Protein AF-A0A6C2UL28-F1 (afdb_monomer_lite)

Radius of gyration: 21.96 Å; chains: 1; bounding box: 78×28×51 Å

Sequence (160 aa):
MMSRKQSIAGLVLCMAVAAFAEAPGWTNLAGNVVYAVPVEVKAKQILFQRPDSTNTFTVALSVFPESEQQRLQHTLGHLVIPKELKGAYEFAQRSILRSRILYDQGHITLEEFNKTVRKNQTALRRRASSLIEREQASNSQVEHLLETLSKAGLSSAPNK

pLDDT: mean 76.19, std 18.31, range [33.94, 95.69]

Structure (mmCIF, N/CA/C/O backbone):
data_AF-A0A6C2UL28-F1
#
_entry.id   AF-A0A6C2UL28-F1
#
loop_
_atom_site.group_PDB
_atom_site.id
_atom_site.type_symbol
_atom_site.label_atom_id
_atom_site.label_alt_id
_atom_site.label_comp_id
_atom_site.label_asym_id
_atom_site.label_entity_id
_atom_site.label_seq_id
_atom_site.pdbx_PDB_ins_code
_atom_site.Cartn_x
_atom_site.Cartn_y
_atom_site.Cartn_z
_atom_site.occupancy
_atom_site.B_iso_or_equiv
_atom_site.auth_seq_id
_atom_site.auth_comp_id
_atom_site.auth_asym_id
_atom_site.auth_atom_id
_atom_site.pdbx_PDB_model_num
ATOM 1 N N . MET A 1 1 ? -59.286 5.130 -0.321 1.00 36.47 1 MET A N 1
ATOM 2 C CA . MET A 1 1 ? -58.805 3.746 -0.535 1.00 36.47 1 MET A CA 1
ATOM 3 C C . MET A 1 1 ? -57.565 3.805 -1.415 1.00 36.47 1 MET A C 1
ATOM 5 O O . MET A 1 1 ? -57.621 4.539 -2.385 1.00 36.47 1 MET A O 1
ATOM 9 N N . MET A 1 2 ? -56.480 3.130 -0.991 1.00 34.50 2 MET A N 1
ATOM 10 C CA . MET A 1 2 ? -55.383 2.482 -1.760 1.00 34.50 2 MET A CA 1
ATOM 11 C C . MET A 1 2 ? -55.096 2.973 -3.203 1.00 34.50 2 MET A C 1
ATOM 13 O O . MET A 1 2 ? -56.016 3.087 -3.987 1.00 34.50 2 MET A O 1
ATOM 17 N N . SER A 1 3 ? -53.881 3.108 -3.747 1.00 36.75 3 SER A N 1
ATOM 18 C CA . SER A 1 3 ? -52.506 2.702 -3.412 1.00 36.75 3 SER A CA 1
ATOM 19 C C . SER A 1 3 ? -51.669 2.927 -4.696 1.00 36.75 3 SER A C 1
ATOM 21 O O . SER A 1 3 ? -52.195 2.644 -5.768 1.00 36.75 3 SER A O 1
ATOM 23 N N . ARG A 1 4 ? -50.367 3.277 -4.576 1.00 46.34 4 ARG A N 1
ATOM 24 C CA . ARG A 1 4 ? -49.256 2.977 -5.535 1.00 46.34 4 ARG A CA 1
ATOM 25 C C . ARG A 1 4 ? -49.278 3.705 -6.910 1.00 46.34 4 ARG A C 1
ATOM 27 O O . ARG A 1 4 ? -50.314 3.813 -7.531 1.00 46.34 4 ARG A O 1
ATOM 34 N N . LYS A 1 5 ? -48.183 4.189 -7.519 1.00 43.78 5 LYS A N 1
ATOM 35 C CA . LYS A 1 5 ? -46.741 3.874 -7.474 1.00 43.78 5 LYS A CA 1
ATOM 36 C C . LYS A 1 5 ? -45.896 5.084 -7.922 1.00 43.78 5 LYS A C 1
ATOM 38 O O . LYS A 1 5 ? -46.318 5.894 -8.736 1.00 43.78 5 LYS A O 1
ATOM 43 N N . GLN A 1 6 ? -44.674 5.084 -7.402 1.00 50.28 6 GLN A N 1
ATOM 44 C CA . GLN A 1 6 ? -43.455 5.760 -7.847 1.00 50.28 6 GLN A CA 1
ATOM 45 C C . GLN A 1 6 ? -43.183 5.625 -9.359 1.00 50.28 6 GLN A C 1
ATOM 47 O O . GLN A 1 6 ? -43.519 4.593 -9.936 1.00 50.28 6 GLN A O 1
ATOM 52 N N . SER A 1 7 ? -42.471 6.600 -9.936 1.00 42.41 7 SER A N 1
ATOM 53 C CA . SER A 1 7 ? -41.215 6.343 -10.664 1.00 42.41 7 SER A CA 1
ATOM 54 C C . SER A 1 7 ? -40.433 7.642 -10.879 1.00 42.41 7 SER A C 1
ATOM 56 O O . SER A 1 7 ? -40.906 8.595 -11.489 1.00 42.41 7 SER A O 1
ATOM 58 N N . ILE A 1 8 ? -39.229 7.639 -10.315 1.00 45.84 8 ILE A N 1
ATOM 59 C CA . ILE A 1 8 ? -38.151 8.623 -10.414 1.00 45.84 8 ILE A CA 1
ATOM 60 C C . ILE A 1 8 ? -37.238 8.188 -11.567 1.00 45.84 8 ILE A C 1
ATOM 62 O O . ILE A 1 8 ? -36.947 6.999 -11.650 1.00 45.84 8 ILE A O 1
ATOM 66 N N . ALA A 1 9 ? -36.759 9.130 -12.384 1.00 39.59 9 ALA A N 1
ATOM 67 C CA . ALA A 1 9 ? -35.405 9.188 -12.975 1.00 39.59 9 ALA A CA 1
ATOM 68 C C . ALA A 1 9 ? -35.425 10.285 -14.063 1.00 39.59 9 ALA A C 1
ATOM 70 O O . ALA A 1 9 ? -36.162 10.169 -15.029 1.00 39.59 9 ALA A O 1
ATOM 71 N N . GLY A 1 10 ? -34.727 11.418 -13.970 1.00 36.75 10 GLY A N 1
ATOM 72 C CA . GLY A 1 10 ? -33.391 11.603 -13.410 1.00 36.75 10 GLY A CA 1
ATOM 73 C C . GLY A 1 10 ? -32.309 11.274 -14.443 1.00 36.75 10 GLY A C 1
ATOM 74 O O . GLY A 1 10 ? -31.366 10.564 -14.118 1.00 36.75 10 GLY A O 1
ATOM 75 N N . LEU A 1 11 ? -32.458 11.729 -15.693 1.00 36.88 11 LEU A N 1
ATOM 76 C CA . LEU A 1 11 ? -31.426 11.584 -16.721 1.00 36.88 11 LEU A CA 1
ATOM 77 C C . LEU A 1 11 ? -30.383 12.703 -16.549 1.00 36.88 11 LEU A C 1
ATOM 79 O O . LEU A 1 11 ? -30.499 13.775 -17.137 1.00 36.88 11 LEU A O 1
ATOM 83 N N . VAL A 1 12 ? -29.378 12.469 -15.704 1.00 40.78 12 VAL A N 1
ATOM 84 C CA . VAL A 1 12 ? -28.161 13.292 -15.675 1.00 40.78 12 VAL A CA 1
ATOM 85 C C . VAL A 1 12 ? -27.251 12.794 -16.793 1.00 40.78 12 VAL A C 1
ATOM 87 O O . VAL A 1 12 ? -26.640 11.733 -16.698 1.00 40.78 12 VAL A O 1
ATOM 90 N N . LEU A 1 13 ? -27.206 13.556 -17.883 1.00 33.94 13 LEU A N 1
ATOM 91 C CA . LEU A 1 13 ? -26.311 13.333 -19.010 1.00 33.94 13 LEU A CA 1
ATOM 92 C C . LEU A 1 13 ? -24.896 13.793 -18.617 1.00 33.94 13 LEU A C 1
ATOM 94 O O . LEU A 1 13 ? -24.558 14.968 -18.749 1.00 33.94 13 LEU A O 1
ATOM 98 N N . CYS A 1 14 ? -24.062 12.880 -18.115 1.00 36.53 14 CYS A N 1
ATOM 99 C CA . CYS A 1 14 ? -22.625 13.127 -17.985 1.00 36.53 14 CYS A CA 1
ATOM 100 C C . CYS A 1 14 ? -21.989 13.107 -19.381 1.00 36.53 14 CYS A C 1
ATOM 102 O O . CYS A 1 14 ? -21.673 12.043 -19.912 1.00 36.53 14 CYS A O 1
ATOM 104 N N . MET A 1 15 ? -21.792 14.285 -19.978 1.00 37.25 15 MET A N 1
ATOM 105 C CA . MET A 1 15 ? -20.883 14.436 -21.113 1.00 37.25 15 MET A CA 1
ATOM 106 C C . MET A 1 15 ? -19.452 14.168 -20.634 1.00 37.25 15 MET A C 1
ATOM 108 O O . MET A 1 15 ? -18.825 15.018 -20.004 1.00 37.25 15 MET A O 1
ATOM 112 N N . ALA A 1 16 ? -18.940 12.971 -20.917 1.00 39.94 16 ALA A N 1
ATOM 113 C CA . ALA A 1 16 ? -17.517 12.690 -20.826 1.00 39.94 16 ALA A CA 1
ATOM 114 C C . ALA A 1 16 ? -16.815 13.427 -21.975 1.00 39.94 16 ALA A C 1
ATOM 116 O O . ALA A 1 16 ? -16.981 13.086 -23.145 1.00 39.94 16 ALA A O 1
ATOM 117 N N . VAL A 1 17 ? -16.057 14.467 -21.638 1.00 39.81 17 VAL A N 1
ATOM 118 C CA . VAL A 1 17 ? -15.140 15.128 -22.566 1.00 39.81 17 VAL A CA 1
ATOM 119 C C . VAL A 1 17 ? -14.036 14.122 -22.893 1.00 39.81 17 VAL A C 1
ATOM 121 O O . VAL A 1 17 ? -13.196 13.821 -22.046 1.00 39.81 17 VAL A O 1
ATOM 124 N N . ALA A 1 18 ? -14.063 13.563 -24.103 1.00 36.06 18 ALA A N 1
ATOM 125 C CA . ALA A 1 18 ? -12.998 12.717 -24.626 1.00 36.06 18 ALA A CA 1
ATOM 126 C C . ALA A 1 18 ? -11.768 13.588 -24.917 1.00 36.06 18 ALA A C 1
ATOM 128 O O . ALA A 1 18 ? -11.586 14.102 -26.019 1.00 36.06 18 ALA A O 1
ATOM 129 N N . ALA A 1 19 ? -10.935 13.798 -23.901 1.00 37.84 19 ALA A N 1
ATOM 130 C CA . ALA A 1 19 ? -9.567 14.230 -24.121 1.00 37.84 19 ALA A CA 1
ATOM 131 C C . ALA A 1 19 ? -8.835 13.068 -24.807 1.00 37.84 19 ALA A C 1
ATOM 133 O O . ALA A 1 19 ? -8.641 12.015 -24.201 1.00 37.84 19 ALA A O 1
ATOM 134 N N . PHE A 1 20 ? -8.468 13.244 -26.077 1.00 44.59 20 PHE A N 1
ATOM 135 C CA . PHE A 1 20 ? -7.560 12.345 -26.787 1.00 44.59 20 PHE A CA 1
ATOM 136 C C . PHE A 1 20 ? -6.175 12.449 -26.138 1.00 44.59 20 PHE A C 1
ATOM 138 O O . PHE A 1 20 ? -5.326 13.230 -26.559 1.00 44.59 20 PHE A O 1
ATOM 145 N N . ALA A 1 21 ? -5.977 11.713 -25.046 1.00 44.50 21 ALA A N 1
ATOM 146 C CA . ALA A 1 21 ? -4.664 11.484 -24.476 1.00 44.50 21 ALA A CA 1
ATOM 147 C C . ALA A 1 21 ? -3.962 10.453 -25.361 1.00 44.50 21 ALA A C 1
ATOM 149 O O . ALA A 1 21 ? -4.380 9.297 -25.429 1.00 44.50 21 ALA A O 1
ATOM 150 N N . GLU A 1 22 ? -2.921 10.891 -26.065 1.00 59.38 22 GLU A N 1
ATOM 151 C CA . GLU A 1 22 ? -1.973 10.017 -26.750 1.00 59.38 22 GLU A CA 1
ATOM 152 C C . GLU A 1 22 ? -1.555 8.903 -25.778 1.00 59.38 22 GLU A C 1
ATOM 154 O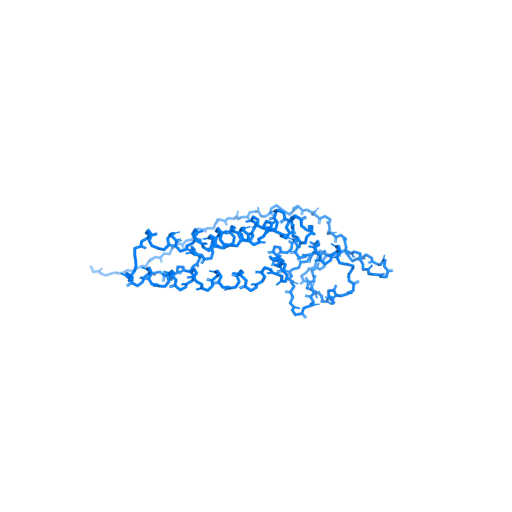 O . GLU A 1 22 ? -1.128 9.173 -24.651 1.00 59.38 22 GLU A O 1
ATOM 159 N N . ALA A 1 23 ? -1.798 7.643 -26.150 1.00 65.00 23 ALA A N 1
ATOM 160 C CA . ALA A 1 23 ? -1.596 6.545 -25.217 1.00 65.00 23 ALA A CA 1
ATOM 161 C C . ALA A 1 23 ? -0.122 6.473 -24.792 1.00 65.00 23 ALA A C 1
ATOM 163 O O . ALA A 1 23 ? 0.764 6.564 -25.647 1.00 65.00 23 ALA A O 1
ATOM 164 N N . PRO A 1 24 ? 0.164 6.277 -23.494 1.00 77.94 24 PRO A N 1
ATOM 165 C CA . PRO A 1 24 ? 1.533 6.258 -23.007 1.00 77.94 24 PRO A CA 1
ATOM 166 C C . PRO A 1 24 ? 2.335 5.126 -23.662 1.00 77.94 24 PRO A C 1
ATOM 168 O O . PRO A 1 24 ? 1.831 4.019 -23.874 1.00 77.94 24 PRO A O 1
ATOM 171 N N . GLY A 1 25 ? 3.596 5.424 -23.981 1.00 88.00 25 GLY A N 1
ATOM 172 C CA . GLY A 1 25 ? 4.561 4.454 -24.488 1.00 88.00 25 GLY A CA 1
ATOM 173 C C . GLY A 1 25 ? 5.261 3.702 -23.354 1.00 88.00 25 GLY A C 1
ATOM 174 O O . GLY A 1 25 ? 5.676 4.302 -22.361 1.00 88.00 25 GLY A O 1
ATOM 175 N N . TRP A 1 26 ? 5.420 2.389 -23.518 1.00 90.44 26 TRP A N 1
ATOM 176 C CA . TRP A 1 26 ? 6.078 1.491 -22.564 1.00 90.44 26 TRP A CA 1
ATOM 177 C C . TRP A 1 26 ? 7.202 0.726 -23.253 1.00 90.44 26 TRP A C 1
ATOM 179 O O . TRP A 1 26 ? 6.948 -0.066 -24.162 1.00 90.44 26 TRP A O 1
ATOM 189 N N . THR A 1 27 ? 8.443 0.942 -22.823 1.00 91.69 27 THR A N 1
ATOM 190 C CA . THR A 1 27 ? 9.619 0.351 -23.475 1.00 91.69 27 THR A CA 1
ATOM 191 C C . THR A 1 27 ? 9.999 -0.968 -22.815 1.00 91.69 27 THR A C 1
ATOM 193 O O . THR A 1 27 ? 10.251 -1.025 -21.612 1.00 91.69 27 THR A O 1
ATOM 196 N N . ASN A 1 28 ? 10.055 -2.048 -23.590 1.00 92.38 28 ASN A N 1
ATOM 197 C CA . ASN A 1 28 ? 10.496 -3.348 -23.089 1.00 92.38 28 ASN A CA 1
ATOM 198 C C . ASN A 1 28 ? 12.031 -3.492 -23.108 1.00 92.38 28 ASN A C 1
ATOM 200 O O . ASN A 1 28 ? 12.750 -2.656 -23.650 1.00 92.38 28 ASN A O 1
ATOM 204 N N . LEU A 1 29 ? 12.545 -4.583 -22.536 1.00 90.50 29 LEU A N 1
ATOM 205 C CA . LEU A 1 29 ? 13.981 -4.888 -22.465 1.00 90.50 29 LEU A CA 1
ATOM 206 C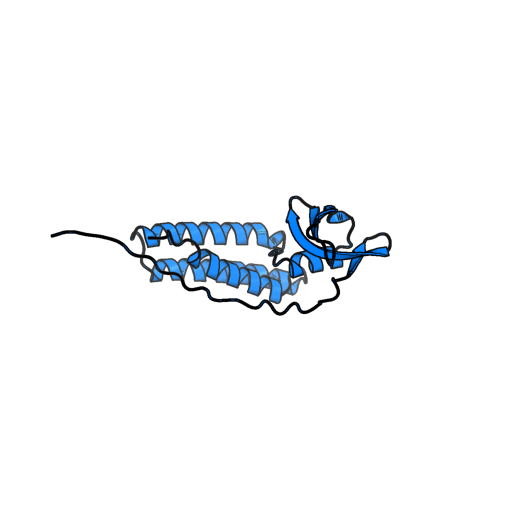 C . LEU A 1 29 ? 14.656 -5.036 -23.839 1.00 90.50 29 LEU A C 1
ATOM 208 O O . LEU A 1 29 ? 15.870 -4.895 -23.934 1.00 90.50 29 LEU A O 1
ATOM 212 N N . ALA A 1 30 ? 13.888 -5.307 -24.897 1.00 89.94 30 ALA A N 1
ATOM 213 C CA . ALA A 1 30 ? 14.387 -5.379 -26.270 1.00 89.94 30 ALA A CA 1
ATOM 214 C C . ALA A 1 30 ? 14.385 -4.011 -26.983 1.00 89.94 30 ALA A C 1
ATOM 216 O O . ALA A 1 30 ? 14.709 -3.944 -28.165 1.00 89.94 30 ALA A O 1
ATOM 217 N N . GLY A 1 31 ? 13.994 -2.932 -26.296 1.00 87.31 31 GLY A N 1
ATOM 218 C CA . GLY A 1 31 ? 13.903 -1.583 -26.858 1.00 87.31 31 GLY A CA 1
ATOM 219 C C . GLY A 1 31 ? 12.641 -1.321 -27.684 1.00 87.31 31 GLY A C 1
ATOM 220 O O . GLY A 1 31 ? 12.507 -0.243 -28.256 1.00 87.31 31 GLY A O 1
ATOM 221 N N . ASN A 1 32 ? 11.697 -2.266 -27.742 1.00 89.25 32 ASN A N 1
ATOM 222 C CA . ASN A 1 32 ? 10.429 -2.060 -28.440 1.00 89.25 32 ASN A CA 1
ATOM 223 C C . ASN A 1 32 ? 9.456 -1.275 -27.557 1.00 89.25 32 ASN A C 1
ATOM 225 O O . ASN A 1 32 ? 9.316 -1.572 -26.367 1.00 89.25 32 ASN A O 1
ATOM 229 N N . VAL A 1 33 ? 8.746 -0.321 -28.160 1.00 89.69 33 VAL A N 1
ATOM 230 C CA . VAL A 1 33 ? 7.764 0.524 -27.473 1.00 89.69 33 VAL A CA 1
ATOM 231 C C . VAL A 1 33 ? 6.353 0.002 -27.727 1.00 89.69 33 VAL A C 1
ATOM 233 O O . VAL A 1 33 ? 5.944 -0.207 -28.868 1.00 89.69 33 VAL A O 1
ATOM 236 N N . VAL A 1 34 ? 5.598 -0.194 -26.650 1.00 86.69 34 VAL A N 1
ATOM 237 C CA . VAL A 1 34 ? 4.175 -0.535 -26.679 1.00 86.69 34 VAL A CA 1
ATOM 238 C C . VAL A 1 34 ? 3.374 0.715 -26.341 1.00 86.69 34 VAL A C 1
ATOM 240 O O . VAL A 1 34 ? 3.497 1.231 -25.236 1.00 86.69 34 VAL A O 1
ATOM 243 N N . TYR A 1 35 ? 2.537 1.185 -27.263 1.00 88.69 35 TYR A N 1
ATOM 244 C CA . TYR A 1 35 ? 1.604 2.287 -27.013 1.00 88.69 35 TYR A CA 1
ATOM 245 C C . TYR A 1 35 ? 0.264 1.718 -26.564 1.00 88.69 35 TYR A C 1
ATOM 247 O O . TYR A 1 35 ? -0.465 1.129 -27.365 1.00 88.69 35 TYR A O 1
ATOM 255 N N . ALA A 1 36 ? -0.030 1.823 -25.270 1.00 88.94 36 ALA A N 1
ATOM 256 C CA . ALA A 1 36 ? -1.246 1.265 -24.691 1.00 88.94 36 ALA A CA 1
ATOM 257 C C . ALA A 1 36 ? -1.545 1.860 -23.313 1.00 88.94 36 ALA A C 1
ATOM 259 O O . ALA A 1 36 ? -0.650 2.312 -22.601 1.00 88.94 36 ALA A O 1
ATOM 260 N N . VAL A 1 37 ? -2.808 1.804 -22.899 1.00 87.44 37 VAL A N 1
ATOM 261 C CA . VAL A 1 37 ? -3.226 2.206 -21.553 1.00 87.44 37 VAL A CA 1
ATOM 262 C C . VAL A 1 37 ? -3.142 0.984 -20.634 1.00 87.44 37 VAL A C 1
ATOM 264 O O . VAL A 1 37 ? -3.778 -0.029 -20.929 1.00 87.44 37 VAL A O 1
ATOM 267 N N . PRO A 1 38 ? -2.354 1.007 -19.548 1.00 86.81 38 PRO A N 1
ATOM 268 C CA . PRO A 1 38 ? -2.351 -0.093 -18.593 1.00 86.81 38 PRO A CA 1
ATOM 269 C C . PRO A 1 38 ? -3.687 -0.116 -17.838 1.00 86.81 38 PRO A C 1
ATOM 271 O O . PRO A 1 38 ? -4.184 0.928 -17.422 1.00 86.81 38 PRO A O 1
ATOM 274 N N . VAL A 1 39 ? -4.248 -1.311 -17.640 1.00 82.94 39 VAL A N 1
ATOM 275 C CA . VAL A 1 39 ? -5.546 -1.526 -16.971 1.00 82.94 39 VAL A CA 1
ATOM 276 C C . VAL A 1 39 ? -5.397 -2.197 -15.602 1.00 82.94 39 VAL A C 1
ATOM 278 O O . VAL A 1 39 ? -6.012 -1.753 -14.639 1.00 82.94 39 VAL A O 1
ATOM 281 N N . GLU A 1 40 ? -4.586 -3.255 -15.489 1.00 79.50 40 GLU A N 1
ATOM 282 C CA . GLU A 1 40 ? -4.399 -4.010 -14.234 1.00 79.50 40 GLU A CA 1
ATOM 283 C C . GLU A 1 40 ? -3.075 -4.798 -14.245 1.00 79.50 40 GLU A C 1
ATOM 285 O O . GLU A 1 40 ? -2.626 -5.244 -15.304 1.00 79.50 40 GLU A O 1
ATOM 290 N N . VAL A 1 41 ? -2.467 -5.031 -13.071 1.00 78.25 41 VAL A N 1
ATOM 291 C CA . VAL A 1 41 ? -1.422 -6.051 -12.866 1.00 78.25 41 VAL A CA 1
ATOM 292 C C . VAL A 1 41 ? -2.022 -7.274 -12.168 1.00 78.25 41 VAL A C 1
ATOM 294 O O . VAL A 1 41 ? -2.412 -7.206 -11.003 1.00 78.25 41 VAL A O 1
ATOM 297 N N . LYS A 1 42 ? -1.982 -8.438 -12.823 1.00 75.44 42 LYS A N 1
ATOM 298 C CA . LYS A 1 42 ? -2.411 -9.720 -12.247 1.00 75.44 42 LYS A CA 1
ATOM 299 C C . LYS A 1 42 ? -1.324 -10.775 -12.393 1.00 75.44 42 LYS A C 1
ATOM 301 O O . LYS A 1 42 ? -0.829 -11.015 -13.484 1.00 75.44 42 LYS A O 1
ATOM 306 N N . ALA A 1 43 ? -0.955 -11.430 -11.290 1.00 72.88 43 ALA A N 1
ATOM 307 C CA . ALA A 1 43 ? -0.063 -12.600 -11.282 1.00 72.88 43 ALA A CA 1
ATOM 308 C C . ALA A 1 43 ? 1.212 -12.456 -12.155 1.00 72.88 43 ALA A C 1
ATOM 310 O O . ALA A 1 43 ? 1.580 -13.375 -12.881 1.00 72.88 43 ALA A O 1
ATOM 311 N N . LYS A 1 44 ? 1.907 -11.309 -12.050 1.00 81.56 44 LYS A N 1
ATOM 312 C CA . LYS A 1 44 ? 3.111 -10.933 -12.834 1.00 81.56 44 LYS A CA 1
ATOM 313 C C . LYS A 1 44 ? 2.866 -10.612 -14.313 1.00 81.56 44 LYS A C 1
ATOM 315 O O . LYS A 1 44 ? 3.812 -10.576 -15.097 1.00 81.56 44 LYS A O 1
ATOM 320 N N . GLN A 1 45 ? 1.629 -10.359 -14.699 1.00 86.06 45 GLN A N 1
ATOM 321 C CA . GLN A 1 45 ? 1.260 -9.895 -16.026 1.00 86.06 45 GLN A CA 1
ATOM 322 C C . GLN A 1 45 ? 0.556 -8.547 -15.921 1.00 86.06 45 GLN A C 1
ATOM 324 O O . GLN A 1 45 ? -0.094 -8.264 -14.918 1.00 86.06 45 GLN A O 1
ATOM 329 N N . ILE A 1 46 ? 0.696 -7.729 -16.954 1.00 87.38 46 ILE A N 1
ATOM 330 C CA . ILE A 1 46 ? -0.051 -6.491 -17.130 1.00 87.38 46 ILE A CA 1
ATOM 331 C C . ILE A 1 46 ? -1.061 -6.678 -18.241 1.00 87.38 46 ILE A C 1
ATOM 333 O O . ILE A 1 46 ? -0.722 -7.148 -19.329 1.00 87.38 46 ILE A O 1
ATOM 337 N N . LEU A 1 47 ? -2.291 -6.280 -17.947 1.00 88.25 47 LEU A N 1
ATOM 338 C CA . LEU A 1 47 ? -3.337 -6.096 -18.928 1.00 88.25 47 LEU A CA 1
ATOM 339 C C . LEU A 1 47 ? -3.224 -4.680 -19.494 1.00 88.25 47 LEU A C 1
ATOM 341 O O . LEU A 1 47 ? -3.309 -3.702 -18.754 1.00 88.25 47 LEU A O 1
ATOM 345 N N . PHE A 1 48 ? -3.045 -4.584 -20.802 1.00 90.88 48 PHE A N 1
ATOM 346 C CA . PHE A 1 48 ? -3.055 -3.339 -21.554 1.00 90.88 48 PHE A CA 1
ATOM 347 C C . PHE A 1 48 ? -4.327 -3.242 -22.390 1.00 90.88 48 PHE A C 1
ATOM 349 O O . PHE A 1 48 ? -4.805 -4.244 -22.920 1.00 90.88 48 PHE A O 1
ATOM 356 N N . GLN A 1 49 ? -4.837 -2.029 -22.562 1.00 85.06 49 GLN A N 1
ATOM 357 C CA . GLN A 1 49 ? -5.868 -1.683 -23.528 1.00 85.06 49 GLN A CA 1
ATOM 358 C C . GLN A 1 49 ? -5.231 -0.915 -24.686 1.00 85.06 49 GLN A C 1
ATOM 360 O O . GLN A 1 49 ? -4.444 0.011 -24.472 1.00 85.06 49 GLN A O 1
ATOM 365 N N . ARG A 1 50 ? -5.556 -1.302 -25.923 1.00 87.81 50 ARG A N 1
ATOM 366 C CA . ARG A 1 50 ? -5.068 -0.570 -27.097 1.00 87.81 50 ARG A CA 1
ATOM 367 C C . ARG A 1 50 ? -5.673 0.841 -27.152 1.00 87.81 50 ARG A C 1
ATOM 369 O O . ARG A 1 50 ? -6.835 1.001 -26.775 1.00 87.81 50 ARG A O 1
ATOM 376 N N . PRO A 1 51 ? -4.930 1.835 -27.668 1.00 76.00 51 PRO A N 1
ATOM 377 C CA . PRO A 1 51 ? -5.501 3.139 -27.983 1.00 76.00 51 PRO A CA 1
ATOM 378 C C . PRO A 1 51 ? -6.640 2.910 -28.984 1.00 76.00 51 PRO A C 1
ATOM 380 O O . PRO A 1 51 ? -6.489 2.111 -29.909 1.00 76.00 51 PRO A O 1
ATOM 383 N N . ASP A 1 52 ? -7.795 3.525 -28.752 1.00 78.50 52 ASP A N 1
ATOM 384 C CA . ASP A 1 52 ? -8.953 3.482 -29.658 1.00 78.50 52 ASP A CA 1
ATOM 385 C C . ASP A 1 52 ? -9.643 2.113 -29.821 1.00 78.50 52 ASP A C 1
ATOM 387 O O . ASP A 1 52 ? -10.422 1.899 -30.750 1.00 78.50 52 ASP A O 1
ATOM 391 N N . SER A 1 53 ? -9.410 1.166 -28.905 1.00 74.31 53 SER A N 1
ATOM 392 C CA . SER A 1 53 ? -10.097 -0.127 -28.919 1.00 74.31 53 SER A CA 1
ATOM 393 C C . SER A 1 53 ? -10.508 -0.585 -27.524 1.00 74.31 53 SER A C 1
ATOM 395 O O . SER A 1 53 ? -9.816 -0.362 -26.535 1.00 74.31 53 SER A O 1
ATOM 397 N N . THR A 1 54 ? -11.624 -1.307 -27.439 1.00 78.06 54 THR A N 1
ATOM 398 C CA . THR A 1 54 ? -12.004 -2.072 -26.239 1.00 78.06 54 THR A CA 1
ATOM 399 C C . THR A 1 54 ? -11.177 -3.349 -26.080 1.00 78.06 54 THR A C 1
ATOM 401 O O . THR A 1 54 ? -11.304 -4.045 -25.076 1.00 78.06 54 THR A O 1
ATOM 404 N N . ASN A 1 55 ? -10.341 -3.681 -27.069 1.00 84.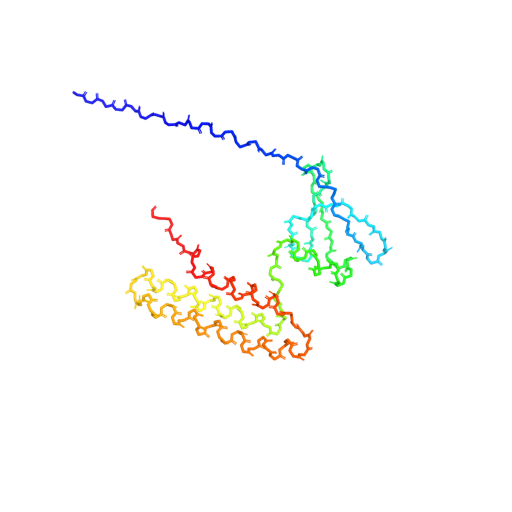25 55 ASN A N 1
ATOM 405 C CA . ASN A 1 55 ? -9.517 -4.876 -27.039 1.00 84.25 55 ASN A CA 1
ATOM 406 C C . ASN A 1 55 ? -8.364 -4.715 -26.053 1.00 84.25 55 ASN A C 1
ATOM 408 O O . ASN A 1 55 ? -7.561 -3.778 -26.134 1.00 84.25 55 ASN A O 1
ATOM 412 N N . THR A 1 56 ? -8.260 -5.697 -25.167 1.00 87.44 56 THR A N 1
ATOM 413 C CA . THR A 1 56 ? -7.170 -5.818 -24.214 1.00 87.44 56 THR A CA 1
ATOM 414 C C . THR A 1 56 ? -6.210 -6.926 -24.625 1.00 87.44 56 THR A C 1
ATOM 416 O O . THR A 1 56 ? -6.560 -7.857 -25.352 1.00 87.44 56 THR A O 1
ATOM 419 N N . PHE A 1 57 ? -4.963 -6.806 -24.190 1.00 89.44 57 PHE A N 1
ATOM 420 C CA . PHE A 1 57 ? -3.944 -7.827 -24.375 1.00 89.44 57 PHE A CA 1
ATOM 421 C C . PHE A 1 57 ? -3.033 -7.873 -23.157 1.00 89.44 57 PHE A C 1
ATOM 423 O O . PHE A 1 57 ? -2.872 -6.889 -22.436 1.00 89.44 57 PHE A O 1
ATOM 430 N N . THR A 1 58 ? -2.431 -9.033 -22.936 1.00 90.31 58 THR A N 1
ATOM 431 C CA . THR A 1 58 ? -1.661 -9.300 -21.727 1.00 90.31 58 THR A CA 1
ATOM 432 C C . THR A 1 58 ? -0.185 -9.431 -22.054 1.00 90.31 58 THR A C 1
ATOM 434 O O . THR A 1 58 ? 0.190 -10.112 -23.008 1.00 90.31 58 THR A O 1
ATOM 437 N N . VAL A 1 59 ? 0.662 -8.807 -21.238 1.00 90.38 59 VAL A N 1
ATOM 438 C CA . VAL A 1 59 ? 2.121 -8.851 -21.370 1.00 90.38 59 VAL A CA 1
ATOM 439 C C . VAL A 1 59 ? 2.737 -9.243 -20.029 1.00 90.38 59 VAL A C 1
ATOM 441 O O . VAL A 1 59 ? 2.299 -8.780 -18.978 1.00 90.38 59 VAL A O 1
ATOM 444 N N . ALA A 1 60 ? 3.754 -10.106 -20.031 1.00 91.06 60 ALA A N 1
ATOM 445 C CA . ALA A 1 60 ? 4.468 -10.449 -18.802 1.00 91.06 60 ALA A CA 1
ATOM 446 C C . ALA A 1 60 ? 5.244 -9.233 -18.272 1.00 91.06 60 ALA A C 1
ATOM 448 O O . ALA A 1 60 ? 6.000 -8.614 -19.008 1.00 91.06 60 ALA A O 1
ATOM 449 N N . LEU A 1 61 ? 5.111 -8.918 -16.983 1.00 88.81 61 LEU A N 1
ATOM 450 C CA . LEU A 1 61 ? 5.763 -7.761 -16.357 1.00 88.81 61 LEU A CA 1
ATOM 451 C C . LEU A 1 61 ? 7.297 -7.820 -16.482 1.00 88.81 61 LEU A C 1
ATOM 453 O O . LEU A 1 61 ? 7.950 -6.794 -16.624 1.00 88.81 61 LEU A O 1
ATOM 457 N N . SER A 1 62 ? 7.862 -9.030 -16.492 1.00 89.50 62 SER A N 1
ATOM 458 C CA . SER A 1 62 ? 9.303 -9.276 -16.608 1.00 89.50 62 SER A CA 1
ATOM 459 C C . SER A 1 62 ? 9.912 -8.885 -17.955 1.00 89.50 62 SER A C 1
ATOM 461 O O . SER A 1 62 ? 11.132 -8.890 -18.069 1.00 89.50 62 SER A O 1
ATOM 463 N N . VAL A 1 63 ? 9.106 -8.577 -18.980 1.00 92.75 63 VAL A N 1
ATOM 464 C CA . VAL A 1 63 ? 9.645 -8.066 -20.253 1.00 92.75 63 VAL A CA 1
ATOM 465 C C . VAL A 1 63 ? 10.030 -6.593 -20.162 1.00 92.75 63 VAL A C 1
ATOM 467 O O . VAL A 1 63 ? 10.708 -6.098 -21.055 1.00 92.75 63 VAL A O 1
ATOM 470 N N . PHE A 1 64 ? 9.593 -5.891 -19.116 1.00 91.38 64 PHE A N 1
ATOM 471 C CA . PHE A 1 64 ? 9.914 -4.491 -18.874 1.00 91.38 64 PHE A CA 1
ATOM 472 C C . PHE A 1 64 ? 11.103 -4.372 -17.909 1.00 91.38 64 PHE A C 1
ATOM 474 O O . PHE A 1 64 ? 11.215 -5.183 -16.983 1.00 91.38 64 PHE A O 1
ATOM 481 N N . PRO A 1 65 ? 11.986 -3.372 -18.078 1.00 88.31 65 PRO A N 1
ATOM 482 C CA . PRO A 1 65 ? 13.004 -3.058 -17.077 1.00 88.31 65 PRO A CA 1
ATOM 483 C C . PRO A 1 65 ? 12.358 -2.632 -15.752 1.00 88.31 65 PRO A C 1
ATOM 485 O O . PRO A 1 65 ? 11.217 -2.173 -15.731 1.00 88.31 65 PRO A O 1
ATOM 488 N N . GLU A 1 66 ? 13.079 -2.756 -14.634 1.00 81.75 66 GLU A N 1
ATOM 489 C CA . GLU A 1 66 ? 12.532 -2.465 -13.295 1.00 81.75 66 GLU A CA 1
ATOM 490 C C . GLU A 1 66 ? 11.937 -1.054 -13.177 1.00 81.75 66 GLU A C 1
ATOM 492 O O . GLU A 1 66 ? 10.885 -0.883 -12.564 1.00 81.75 66 GLU A O 1
ATOM 497 N N . SER A 1 67 ? 12.550 -0.060 -13.824 1.00 81.06 67 SER A N 1
ATOM 498 C CA . SER A 1 67 ? 12.046 1.318 -13.872 1.00 81.06 67 SER A CA 1
ATOM 499 C C . SER A 1 67 ? 10.665 1.426 -14.533 1.00 81.06 67 SER A C 1
ATOM 501 O O . SER A 1 67 ? 9.787 2.130 -14.037 1.00 81.06 67 SER A O 1
ATOM 503 N N . GLU A 1 68 ? 10.433 0.690 -15.618 1.00 86.44 68 GLU A N 1
ATOM 504 C CA . GLU A 1 68 ? 9.141 0.620 -16.314 1.00 86.44 68 GLU A CA 1
ATOM 505 C C . GLU A 1 68 ? 8.118 -0.195 -15.521 1.00 86.44 68 GLU A C 1
ATOM 507 O O . GLU A 1 68 ? 6.951 0.182 -15.449 1.00 86.44 68 GLU A O 1
ATOM 512 N N . GLN A 1 69 ? 8.546 -1.265 -14.843 1.00 86.62 69 GLN A N 1
ATOM 513 C CA . GLN A 1 69 ? 7.668 -2.021 -13.944 1.00 86.62 69 GLN A CA 1
ATOM 514 C C . GLN A 1 69 ? 7.152 -1.141 -12.798 1.00 86.62 69 GLN A C 1
ATOM 516 O O . GLN A 1 69 ? 5.960 -1.175 -12.487 1.00 86.62 69 GLN A O 1
ATOM 521 N N . GLN A 1 70 ? 8.028 -0.332 -12.195 1.00 80.00 70 GLN A N 1
ATOM 522 C CA . GLN A 1 70 ? 7.652 0.638 -11.165 1.00 80.00 70 GLN A CA 1
ATOM 523 C C . GLN A 1 70 ? 6.704 1.702 -11.726 1.00 80.00 70 GLN A C 1
ATOM 525 O O . GLN A 1 70 ? 5.692 2.008 -11.094 1.00 80.00 70 GLN A O 1
ATOM 530 N N . ARG A 1 71 ? 6.984 2.222 -12.930 1.00 84.50 71 ARG A N 1
ATOM 531 C CA . ARG A 1 71 ? 6.133 3.224 -13.585 1.00 84.50 71 ARG A CA 1
ATOM 532 C C . ARG A 1 71 ? 4.739 2.671 -13.892 1.00 84.50 71 ARG A C 1
ATOM 534 O O . ARG A 1 71 ? 3.756 3.329 -13.575 1.00 84.50 71 ARG A O 1
ATOM 541 N N . LEU A 1 72 ? 4.643 1.442 -14.404 1.00 85.38 72 LEU A N 1
ATOM 542 C CA . LEU A 1 72 ? 3.377 0.746 -14.665 1.00 85.38 72 LEU A CA 1
ATOM 543 C C . LEU A 1 72 ? 2.560 0.529 -13.390 1.00 85.38 72 LEU A C 1
ATOM 545 O O . LEU A 1 72 ? 1.360 0.797 -13.364 1.00 85.38 72 LEU A O 1
ATOM 549 N N . GLN A 1 73 ? 3.206 0.070 -12.319 1.00 76.88 73 GLN A N 1
ATOM 550 C CA . GLN A 1 73 ? 2.536 -0.140 -11.035 1.00 76.88 73 GLN A CA 1
ATOM 551 C C . GLN A 1 73 ? 2.035 1.183 -10.442 1.00 76.88 73 GLN A C 1
ATOM 553 O O . GLN A 1 73 ? 0.908 1.239 -9.953 1.00 76.88 73 GLN A O 1
ATOM 558 N N . HIS A 1 74 ? 2.826 2.254 -10.557 1.00 73.19 74 HIS A N 1
ATOM 559 C CA . HIS A 1 74 ? 2.429 3.597 -10.142 1.00 73.19 74 HIS A CA 1
ATOM 560 C C . HIS A 1 74 ? 1.233 4.123 -10.951 1.00 73.19 74 HIS A C 1
ATOM 562 O O . HIS A 1 74 ? 0.265 4.598 -10.363 1.00 73.19 74 HIS A O 1
ATOM 568 N N . THR A 1 75 ? 1.256 4.003 -12.285 1.00 78.38 75 THR A N 1
ATOM 569 C CA . THR A 1 75 ? 0.148 4.434 -13.161 1.00 78.38 75 THR A CA 1
ATOM 570 C C . THR A 1 75 ? -1.161 3.721 -12.838 1.00 78.38 75 THR A C 1
ATOM 572 O O . THR A 1 75 ? -2.224 4.327 -12.902 1.00 78.38 75 THR A O 1
ATOM 575 N N . LEU A 1 76 ? -1.086 2.451 -12.448 1.00 74.44 76 LEU A N 1
ATOM 576 C CA . LEU A 1 76 ? -2.250 1.643 -12.095 1.00 74.44 76 LEU A CA 1
ATOM 577 C C . LEU A 1 76 ? -2.743 1.846 -10.659 1.00 74.44 76 LEU A C 1
ATOM 579 O O . LEU A 1 76 ? -3.658 1.152 -10.221 1.00 74.44 76 LEU A O 1
ATOM 583 N N . GLY A 1 77 ? -2.112 2.735 -9.887 1.00 58.81 77 GLY A N 1
ATOM 584 C CA . GLY A 1 77 ? -2.413 2.892 -8.466 1.00 58.81 77 GLY A CA 1
ATOM 585 C C . GLY A 1 77 ? -2.142 1.623 -7.649 1.00 58.81 77 GLY A C 1
ATOM 586 O O . GLY A 1 77 ? -2.591 1.521 -6.505 1.00 58.81 77 GLY A O 1
ATOM 587 N N . HIS A 1 78 ? -1.410 0.646 -8.206 1.00 62.34 78 HIS A N 1
ATOM 588 C CA . HIS A 1 78 ? -0.993 -0.528 -7.460 1.00 62.34 78 HIS A CA 1
ATOM 589 C C . HIS A 1 78 ? 0.037 -0.084 -6.432 1.00 62.34 78 HIS A C 1
ATOM 591 O O . HIS A 1 78 ? 1.146 0.345 -6.748 1.00 62.34 78 HIS A O 1
ATOM 597 N N . LEU A 1 79 ? -0.361 -0.205 -5.170 1.00 60.72 79 LEU A N 1
ATOM 598 C CA . LEU A 1 79 ? 0.480 0.061 -4.022 1.00 60.72 79 LEU A CA 1
ATOM 599 C C . LEU A 1 79 ? 1.647 -0.933 -4.015 1.00 60.72 79 LEU A C 1
ATOM 601 O O . LEU A 1 79 ? 1.537 -2.049 -3.507 1.00 60.72 79 LEU A O 1
ATOM 605 N N . VAL A 1 80 ? 2.770 -0.537 -4.607 1.00 63.81 80 VAL A N 1
ATOM 606 C CA . VAL A 1 80 ? 4.018 -1.290 -4.508 1.00 63.81 80 VAL A CA 1
ATOM 607 C C . VAL A 1 80 ? 4.446 -1.217 -3.057 1.00 63.81 80 VAL A C 1
ATOM 609 O O . VAL A 1 80 ? 4.647 -0.129 -2.523 1.00 63.81 80 VAL A O 1
ATOM 612 N N . ILE A 1 81 ? 4.557 -2.360 -2.394 1.00 70.44 81 ILE A N 1
ATOM 613 C CA . ILE A 1 81 ? 5.016 -2.417 -1.008 1.00 70.44 81 ILE A CA 1
ATOM 614 C C . ILE A 1 81 ? 6.436 -2.971 -1.030 1.00 70.44 81 ILE A C 1
ATOM 616 O O . ILE A 1 81 ? 6.613 -4.088 -1.530 1.00 70.44 81 ILE A O 1
ATOM 620 N N . PRO A 1 82 ? 7.439 -2.250 -0.496 1.00 74.25 82 PRO A N 1
ATOM 621 C CA . PRO A 1 82 ? 8.779 -2.800 -0.327 1.00 74.25 82 PRO A CA 1
ATOM 622 C C . PRO A 1 82 ? 8.693 -4.139 0.410 1.00 74.25 82 PRO A C 1
ATOM 624 O O . PRO A 1 82 ? 7.897 -4.280 1.348 1.00 74.25 82 PRO A O 1
ATOM 627 N N . LYS A 1 83 ? 9.469 -5.143 -0.013 1.00 77.62 83 LYS A N 1
ATOM 628 C CA . LYS A 1 83 ? 9.371 -6.510 0.539 1.00 77.62 83 LYS A CA 1
ATOM 629 C C . LYS A 1 83 ? 9.565 -6.508 2.057 1.00 77.62 83 LYS A C 1
ATOM 631 O O . LYS A 1 83 ? 8.875 -7.226 2.777 1.00 77.62 83 LYS A O 1
ATOM 636 N N . GLU A 1 84 ? 10.437 -5.629 2.526 1.00 79.94 84 GLU A N 1
ATOM 637 C CA . GLU A 1 84 ? 10.812 -5.378 3.914 1.00 79.94 84 GLU A CA 1
ATOM 638 C C . GLU A 1 84 ? 9.654 -4.766 4.725 1.00 79.94 84 GLU A C 1
ATOM 640 O O . GLU A 1 84 ? 9.552 -4.980 5.935 1.00 79.94 84 GLU A O 1
ATOM 645 N N . LEU A 1 85 ? 8.738 -4.043 4.065 1.00 83.94 85 LEU A N 1
ATOM 646 C CA . LEU A 1 85 ? 7.541 -3.461 4.680 1.00 83.94 85 LEU A CA 1
ATOM 647 C C . LEU A 1 85 ? 6.301 -4.338 4.549 1.00 83.94 85 LEU A C 1
ATOM 649 O O . LEU A 1 85 ? 5.376 -4.177 5.345 1.00 83.94 85 LEU A O 1
ATOM 653 N N . LYS A 1 86 ? 6.274 -5.279 3.600 1.00 83.12 86 LYS A N 1
ATOM 654 C CA . LYS A 1 86 ? 5.092 -6.094 3.287 1.00 83.12 86 LYS A CA 1
ATOM 655 C C . LYS A 1 86 ? 4.476 -6.750 4.524 1.00 83.12 86 LYS A C 1
ATOM 657 O O . LYS A 1 86 ? 3.296 -6.548 4.795 1.00 83.12 86 LYS A O 1
ATOM 662 N N . GLY A 1 87 ? 5.275 -7.454 5.326 1.00 83.38 87 GLY A N 1
ATOM 663 C CA . GLY A 1 87 ? 4.767 -8.123 6.530 1.00 83.38 87 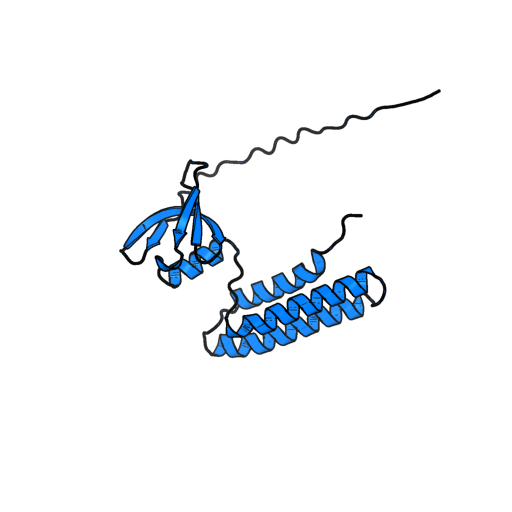GLY A CA 1
ATOM 664 C C . GLY A 1 87 ? 4.220 -7.152 7.585 1.00 83.38 87 GLY A C 1
ATOM 665 O O . GLY A 1 87 ? 3.197 -7.425 8.214 1.00 83.38 87 GLY A O 1
ATOM 666 N N . ALA A 1 88 ? 4.864 -5.993 7.758 1.00 87.50 88 ALA A N 1
ATOM 667 C CA . ALA A 1 88 ? 4.398 -4.961 8.685 1.00 87.50 88 ALA A CA 1
ATOM 668 C C . ALA A 1 88 ? 3.090 -4.316 8.204 1.00 87.50 88 ALA A C 1
ATOM 670 O O . ALA A 1 88 ? 2.187 -4.077 9.005 1.00 87.50 88 ALA A O 1
ATOM 671 N N . TYR A 1 89 ? 2.978 -4.078 6.899 1.00 86.81 89 TYR A N 1
ATOM 672 C CA . TYR A 1 89 ? 1.789 -3.521 6.273 1.00 86.81 89 TYR A CA 1
ATOM 673 C C . TYR A 1 89 ? 0.591 -4.482 6.350 1.00 86.81 89 TYR A C 1
ATOM 675 O O . TYR A 1 89 ? -0.484 -4.087 6.795 1.00 86.81 89 TYR A O 1
ATOM 683 N N . GLU A 1 90 ? 0.774 -5.762 6.016 1.00 86.00 90 GLU A N 1
ATOM 684 C CA . GLU A 1 90 ? -0.278 -6.789 6.116 1.00 86.00 90 GLU A CA 1
ATOM 685 C C . GLU A 1 90 ? -0.736 -7.020 7.565 1.00 86.00 90 GLU A C 1
ATOM 687 O O . GLU A 1 90 ? -1.912 -7.289 7.831 1.00 86.00 90 GLU A O 1
ATOM 692 N N . PHE A 1 91 ? 0.184 -6.931 8.531 1.00 89.44 91 PHE A N 1
ATOM 693 C CA . PHE A 1 91 ? -0.167 -6.962 9.950 1.00 89.44 91 PHE A CA 1
ATOM 694 C C . PHE A 1 91 ? -1.014 -5.743 10.338 1.00 89.44 91 PHE A C 1
ATOM 696 O O . PHE A 1 91 ? -2.067 -5.905 10.957 1.00 89.44 91 PHE A O 1
ATOM 703 N N . ALA A 1 92 ? -0.589 -4.542 9.935 1.00 89.31 92 ALA A N 1
ATOM 704 C CA . ALA A 1 92 ? -1.310 -3.302 10.203 1.00 89.31 92 ALA A CA 1
ATOM 705 C C . ALA A 1 92 ? -2.729 -3.330 9.618 1.00 89.31 92 ALA A C 1
ATOM 707 O O . ALA A 1 92 ? -3.685 -3.030 10.334 1.00 89.31 92 ALA A O 1
ATOM 708 N N . GLN A 1 93 ? -2.886 -3.769 8.365 1.00 88.19 93 GLN A N 1
ATOM 709 C CA . GLN A 1 93 ? -4.196 -3.931 7.728 1.00 88.19 93 GLN A CA 1
ATOM 710 C C . GLN A 1 93 ? -5.106 -4.866 8.530 1.00 88.19 93 GLN A C 1
ATOM 712 O O . GLN A 1 93 ? -6.222 -4.486 8.885 1.00 88.19 93 GLN A O 1
ATOM 717 N N . ARG A 1 94 ? -4.627 -6.068 8.878 1.00 87.06 94 ARG A N 1
ATOM 718 C CA . ARG A 1 94 ? -5.414 -7.037 9.661 1.00 87.06 94 ARG A CA 1
ATOM 719 C C . ARG A 1 94 ? -5.777 -6.507 11.046 1.00 87.06 94 ARG A C 1
ATOM 721 O O . ARG A 1 94 ? -6.906 -6.697 11.494 1.00 87.06 94 ARG A O 1
ATOM 728 N N . SER A 1 95 ? -4.848 -5.823 11.715 1.00 91.56 95 SER A N 1
ATOM 729 C CA . SER A 1 95 ? -5.092 -5.216 13.026 1.00 91.56 95 SER A CA 1
ATOM 730 C C . SER A 1 95 ? -6.166 -4.130 12.959 1.00 91.56 95 SER A C 1
ATOM 732 O O . SER A 1 95 ? -7.030 -4.091 13.834 1.00 91.56 95 SER A O 1
ATOM 734 N N . ILE A 1 96 ? -6.125 -3.264 11.942 1.00 90.25 96 ILE A N 1
ATOM 735 C CA . ILE A 1 96 ? -7.106 -2.188 11.753 1.00 90.25 96 ILE A CA 1
ATOM 736 C C . ILE A 1 96 ? -8.479 -2.770 11.404 1.00 90.25 96 ILE A C 1
ATOM 738 O O . ILE A 1 96 ? -9.464 -2.394 12.033 1.00 90.25 96 ILE A O 1
ATOM 742 N N . LEU A 1 97 ? -8.545 -3.739 10.484 1.00 87.75 97 LEU A N 1
ATOM 743 C CA . LEU A 1 97 ? -9.796 -4.411 10.111 1.00 87.75 97 LEU A CA 1
ATOM 744 C C . LEU A 1 97 ? -10.448 -5.118 11.302 1.00 87.75 97 LEU A C 1
ATOM 746 O O . LEU A 1 97 ? -11.644 -4.969 11.532 1.00 87.75 97 LEU A O 1
ATOM 750 N N . ARG A 1 98 ? -9.666 -5.838 12.117 1.00 90.44 98 ARG A N 1
ATOM 751 C CA . ARG A 1 98 ? -10.192 -6.470 13.335 1.00 90.44 98 ARG A CA 1
ATOM 752 C C . ARG A 1 98 ? -10.733 -5.434 14.317 1.00 90.44 98 ARG A C 1
ATOM 754 O O . ARG A 1 98 ? -11.805 -5.631 14.878 1.00 90.44 98 ARG A O 1
ATOM 761 N N . SER A 1 99 ? -10.003 -4.339 14.523 1.00 90.75 99 SER A N 1
ATOM 762 C CA . SER A 1 99 ? -10.454 -3.262 15.404 1.00 90.75 99 SER A CA 1
ATOM 763 C C . SER A 1 99 ? -11.728 -2.603 14.879 1.00 90.75 99 SER A C 1
ATOM 765 O O . SER A 1 99 ? -12.577 -2.229 15.677 1.00 90.75 99 SER A O 1
ATOM 767 N N . ARG A 1 100 ? -11.881 -2.493 13.555 1.00 87.94 100 ARG A N 1
ATOM 768 C CA . ARG A 1 100 ? -13.096 -1.967 12.932 1.00 87.94 100 ARG A CA 1
ATOM 769 C C . ARG A 1 100 ? -14.304 -2.856 13.218 1.00 87.94 100 ARG A C 1
ATOM 771 O O . ARG A 1 100 ? -15.313 -2.346 13.682 1.00 87.94 100 ARG A O 1
ATOM 778 N N . ILE A 1 101 ? -14.166 -4.171 13.045 1.00 89.25 101 ILE A N 1
ATOM 779 C CA . ILE A 1 101 ? -15.229 -5.139 13.364 1.00 89.25 101 ILE A CA 1
ATOM 780 C C . ILE A 1 101 ? -15.661 -5.013 14.831 1.00 89.25 101 ILE A C 1
ATOM 782 O O . ILE A 1 101 ? -16.852 -4.954 15.116 1.00 89.25 101 ILE A O 1
ATOM 786 N N . LEU A 1 102 ? -14.704 -4.920 15.760 1.00 92.12 102 LEU A N 1
ATOM 787 C CA . LEU A 1 102 ? -15.007 -4.740 17.183 1.00 92.12 102 LEU A CA 1
ATOM 788 C C . LEU A 1 102 ? -15.724 -3.413 17.464 1.00 92.12 102 LEU A C 1
ATOM 790 O O . LEU A 1 102 ? -16.600 -3.367 18.322 1.00 92.12 102 LEU A O 1
ATOM 794 N N . TYR A 1 103 ? -15.364 -2.346 16.749 1.00 90.50 103 TYR A N 1
ATOM 795 C CA . TYR A 1 103 ? -16.031 -1.051 16.862 1.00 90.50 103 TYR A CA 1
ATOM 796 C C . TYR A 1 103 ? -17.468 -1.112 16.332 1.00 90.50 103 TYR A C 1
ATOM 798 O O . TYR A 1 103 ? -18.392 -0.699 17.028 1.00 90.50 103 TYR A O 1
ATOM 806 N N . ASP A 1 104 ? -17.674 -1.694 15.148 1.00 87.69 104 ASP A N 1
ATOM 807 C CA . ASP A 1 104 ? -19.002 -1.839 14.538 1.00 87.69 104 ASP A CA 1
ATOM 808 C C . ASP A 1 104 ? -19.928 -2.742 15.381 1.00 87.69 104 ASP A C 1
ATOM 810 O O . ASP A 1 104 ? -21.142 -2.552 15.391 1.00 87.69 104 ASP A O 1
ATOM 814 N N . GLN A 1 105 ? -19.360 -3.693 16.132 1.00 93.38 105 GLN A N 1
ATOM 815 C CA . GLN A 1 105 ? -20.068 -4.544 17.099 1.00 93.38 105 GLN A CA 1
ATOM 816 C C . GLN A 1 105 ? -20.282 -3.878 18.472 1.00 93.38 105 GLN A C 1
ATOM 818 O O . GLN A 1 105 ? -20.888 -4.479 19.356 1.00 93.38 105 GLN A O 1
ATOM 823 N N . GLY A 1 106 ? -19.782 -2.655 18.679 1.00 93.00 106 GLY A N 1
ATOM 824 C CA . GLY A 1 106 ? -19.898 -1.925 19.945 1.00 93.00 106 GLY A CA 1
ATOM 825 C C . GLY A 1 106 ? -19.020 -2.468 21.079 1.00 93.00 106 GLY A C 1
ATOM 826 O O . GLY A 1 106 ? -19.223 -2.101 22.233 1.00 93.00 106 GLY A O 1
ATOM 827 N N . HIS A 1 107 ? -18.047 -3.334 20.779 1.00 95.69 107 HIS A N 1
ATOM 828 C CA . HIS A 1 107 ? -17.119 -3.891 21.770 1.00 95.69 107 HIS A CA 1
ATOM 829 C C . HIS A 1 107 ? -15.992 -2.932 22.157 1.00 95.69 107 HIS A C 1
ATOM 831 O O . HIS A 1 107 ? -15.391 -3.110 23.214 1.00 95.69 107 HIS A O 1
ATOM 837 N N . ILE A 1 108 ? -15.684 -1.950 21.308 1.00 94.81 108 ILE A N 1
ATOM 838 C CA . ILE A 1 108 ? -14.709 -0.894 21.594 1.00 94.81 108 ILE A CA 1
ATOM 839 C C . ILE A 1 108 ? -15.271 0.470 21.200 1.00 94.81 108 ILE A C 1
ATOM 841 O O . ILE A 1 108 ? -16.149 0.587 20.345 1.00 94.81 108 ILE A O 1
ATOM 845 N N . THR A 1 109 ? -14.721 1.515 21.799 1.00 94.19 109 THR A N 1
ATOM 846 C CA . THR A 1 109 ? -15.034 2.907 21.484 1.00 94.19 109 THR A CA 1
ATOM 847 C C . THR A 1 109 ? -14.354 3.374 20.194 1.00 94.19 109 THR A C 1
ATOM 849 O O . THR A 1 109 ? -13.360 2.807 19.726 1.00 94.19 109 THR A O 1
ATOM 852 N N . LEU A 1 110 ? -14.855 4.480 19.634 1.00 89.81 110 LEU A N 1
ATOM 853 C CA . LEU A 1 110 ? -14.215 5.152 18.498 1.00 89.81 110 LEU A CA 1
ATOM 854 C C . LEU A 1 110 ? -12.783 5.607 18.839 1.00 89.81 110 LEU A C 1
ATOM 856 O O . LEU A 1 110 ? -11.902 5.594 17.980 1.00 89.81 110 LEU A O 1
ATOM 860 N N . GLU A 1 111 ? -12.531 5.991 20.094 1.00 93.56 111 GLU A N 1
ATOM 861 C CA . GLU A 1 111 ? -11.201 6.385 20.564 1.00 93.56 111 GLU A CA 1
ATOM 862 C C . GLU A 1 111 ? -10.214 5.210 20.521 1.00 93.56 111 GLU A C 1
ATOM 864 O O . GLU A 1 111 ? -9.106 5.349 19.997 1.00 93.56 111 GLU A O 1
ATOM 869 N N . GLU A 1 112 ? -10.622 4.033 20.996 1.00 92.69 112 GLU A N 1
ATOM 870 C CA . GLU A 1 112 ? -9.804 2.814 20.971 1.00 92.69 112 GLU A CA 1
ATOM 871 C C . GLU A 1 112 ? -9.518 2.333 19.544 1.00 92.69 112 GLU A C 1
ATOM 873 O O . GLU A 1 112 ? -8.390 1.928 19.230 1.00 92.69 112 GLU A O 1
ATOM 878 N N . PHE A 1 113 ? -10.505 2.444 18.651 1.00 91.88 113 PHE A N 1
ATOM 879 C CA . PHE A 1 113 ? -10.310 2.197 17.225 1.00 91.88 113 PHE A CA 1
ATOM 880 C C . PHE A 1 113 ? -9.264 3.153 16.628 1.00 91.88 113 PHE A C 1
ATOM 882 O O . PHE A 1 113 ? -8.261 2.712 16.058 1.00 91.88 113 PHE A O 1
ATOM 889 N N . ASN A 1 114 ? -9.433 4.463 16.833 1.00 90.19 114 ASN A N 1
ATOM 890 C CA . ASN A 1 114 ? -8.504 5.481 16.338 1.00 90.19 114 ASN A CA 1
ATOM 891 C C . ASN A 1 114 ? -7.091 5.310 16.915 1.00 90.19 114 ASN A C 1
ATOM 893 O O . ASN A 1 114 ? -6.096 5.500 16.210 1.00 90.19 114 ASN A O 1
ATOM 897 N N . LYS A 1 115 ? -6.978 4.895 18.182 1.00 93.31 115 LYS A N 1
ATOM 898 C CA . LYS A 1 115 ? -5.702 4.552 18.821 1.00 93.31 115 LYS A CA 1
ATOM 899 C C . LYS A 1 115 ? -5.022 3.379 18.118 1.00 93.31 115 LYS A C 1
ATOM 901 O O . LYS A 1 115 ? -3.809 3.424 17.903 1.00 93.31 115 LYS A O 1
ATOM 906 N N . THR A 1 116 ? -5.781 2.362 17.712 1.00 92.00 116 THR A N 1
ATOM 907 C CA . THR A 1 116 ? -5.254 1.217 16.952 1.00 92.00 116 THR A CA 1
ATOM 908 C C . THR A 1 116 ? -4.748 1.635 15.574 1.00 92.00 116 THR A C 1
ATOM 910 O O . THR A 1 116 ? -3.648 1.229 15.186 1.00 92.00 116 THR A O 1
ATOM 913 N N . VAL A 1 117 ? -5.487 2.489 14.858 1.00 89.94 117 VAL A N 1
ATOM 914 C CA . VAL A 1 117 ? -5.053 3.034 13.558 1.00 89.94 117 VAL A CA 1
ATOM 915 C C . VAL A 1 117 ? -3.740 3.806 13.712 1.00 89.94 117 VAL A C 1
ATOM 917 O O . VAL A 1 117 ? -2.741 3.447 13.084 1.00 89.94 117 VAL A O 1
ATOM 920 N N . ARG A 1 118 ? -3.694 4.787 14.625 1.00 91.50 118 ARG A N 1
ATOM 921 C CA . ARG A 1 118 ? -2.496 5.610 14.875 1.00 91.50 118 ARG A CA 1
ATOM 922 C C . ARG A 1 118 ? -1.290 4.766 15.282 1.00 91.50 118 ARG A C 1
ATOM 924 O O . ARG A 1 118 ? -0.194 4.973 14.771 1.00 91.50 118 ARG A O 1
ATOM 931 N N . LYS A 1 119 ? -1.477 3.781 16.169 1.00 93.81 119 LYS A N 1
ATOM 932 C CA . LYS A 1 119 ? -0.398 2.882 16.611 1.00 93.81 119 LYS A CA 1
ATOM 933 C C . LYS A 1 119 ? 0.221 2.121 15.436 1.00 93.81 119 LYS A C 1
ATOM 935 O O . LYS A 1 119 ? 1.445 2.049 15.336 1.00 93.81 119 LYS A O 1
ATOM 940 N N . ASN A 1 120 ? -0.610 1.566 14.554 1.00 92.75 120 ASN A N 1
ATOM 941 C CA . ASN A 1 120 ? -0.140 0.818 13.389 1.00 92.75 120 ASN A CA 1
ATOM 942 C C . ASN A 1 120 ? 0.551 1.728 12.359 1.00 92.75 120 ASN A C 1
ATOM 944 O O . ASN A 1 120 ? 1.598 1.355 11.831 1.00 92.75 120 ASN A O 1
ATOM 948 N N . GLN A 1 121 ? 0.037 2.941 12.138 1.00 89.94 121 GLN A N 1
ATOM 949 C CA . GLN A 1 121 ? 0.678 3.938 11.273 1.00 89.94 121 GLN A CA 1
ATOM 950 C C . GLN A 1 121 ? 2.052 4.362 11.792 1.00 89.94 121 GLN A C 1
ATOM 952 O O . GLN A 1 121 ? 3.027 4.331 11.045 1.00 89.94 121 GLN A O 1
ATOM 957 N N . THR A 1 122 ? 2.164 4.686 13.082 1.00 91.56 122 THR A N 1
ATOM 958 C CA . THR A 1 122 ? 3.445 5.053 13.701 1.00 91.56 122 THR A CA 1
ATOM 959 C C . THR A 1 122 ? 4.457 3.912 13.616 1.00 91.56 122 THR A C 1
ATOM 961 O O . THR A 1 122 ? 5.627 4.143 13.307 1.00 91.56 122 THR A O 1
ATOM 964 N N . ALA A 1 123 ? 4.024 2.668 13.846 1.00 90.94 123 ALA A N 1
ATOM 965 C CA . ALA A 1 123 ? 4.895 1.501 13.735 1.00 90.94 123 ALA A CA 1
ATOM 966 C C . ALA A 1 123 ? 5.401 1.287 12.298 1.00 90.94 123 ALA A C 1
ATOM 968 O O . ALA A 1 123 ? 6.590 1.017 12.107 1.00 90.94 123 ALA A O 1
ATOM 969 N N . LEU A 1 124 ? 4.525 1.436 11.297 1.00 89.62 124 LEU A N 1
ATOM 970 C CA . LEU A 1 124 ? 4.912 1.319 9.893 1.00 89.62 124 LEU A CA 1
ATOM 971 C C . LEU A 1 124 ? 5.854 2.454 9.480 1.00 89.62 124 LEU A C 1
ATOM 973 O O . LEU A 1 124 ? 6.894 2.175 8.890 1.00 89.62 124 LEU A O 1
ATOM 977 N N . ARG A 1 125 ? 5.548 3.703 9.861 1.00 89.75 125 ARG A N 1
ATOM 978 C CA . ARG A 1 125 ? 6.398 4.871 9.584 1.00 89.75 125 ARG A CA 1
ATOM 979 C C . ARG A 1 125 ? 7.799 4.687 10.160 1.00 89.75 125 ARG A C 1
ATOM 981 O O . ARG A 1 125 ? 8.769 4.865 9.439 1.00 89.75 125 ARG A O 1
ATOM 988 N N . ARG A 1 126 ? 7.918 4.231 11.413 1.00 90.19 126 ARG A N 1
ATOM 989 C CA . ARG A 1 126 ? 9.222 3.974 12.051 1.00 90.19 126 ARG A CA 1
ATOM 990 C C . ARG A 1 126 ? 10.056 2.939 11.290 1.00 90.19 126 ARG A C 1
ATOM 992 O O . ARG A 1 126 ? 11.263 3.110 11.160 1.00 90.19 126 ARG A O 1
ATOM 999 N N . ARG A 1 127 ? 9.433 1.864 10.797 1.00 87.69 127 ARG A N 1
ATOM 1000 C CA . ARG A 1 127 ? 10.128 0.856 9.976 1.00 87.69 127 ARG A CA 1
ATOM 1001 C C . ARG A 1 127 ? 10.517 1.420 8.613 1.00 87.69 127 ARG A C 1
ATOM 1003 O O . ARG A 1 127 ? 11.630 1.186 8.154 1.00 87.69 127 ARG A O 1
ATOM 1010 N N . ALA A 1 128 ? 9.626 2.191 8.001 1.00 87.56 128 ALA A N 1
ATOM 1011 C CA . ALA A 1 128 ? 9.858 2.814 6.712 1.00 87.56 128 ALA A CA 1
ATOM 1012 C C . ALA A 1 128 ? 10.995 3.845 6.739 1.00 87.56 128 ALA A C 1
ATOM 1014 O O . ALA A 1 128 ? 11.799 3.844 5.815 1.00 87.56 128 ALA A O 1
ATOM 1015 N N . SER A 1 129 ? 11.135 4.649 7.803 1.00 85.62 129 SER A N 1
ATOM 1016 C CA . SER A 1 129 ? 12.238 5.617 7.946 1.00 85.62 129 SER A CA 1
ATOM 1017 C C . SER A 1 129 ? 13.610 4.960 7.767 1.00 85.62 129 SER A C 1
ATOM 1019 O O . SER A 1 129 ? 14.422 5.450 6.994 1.00 85.62 129 SER A O 1
ATOM 1021 N N . SER A 1 130 ? 13.820 3.784 8.371 1.00 83.12 130 SER A N 1
ATOM 1022 C CA . SER A 1 130 ? 15.085 3.044 8.231 1.00 83.12 130 SER A CA 1
ATOM 1023 C C . SER A 1 130 ? 15.356 2.507 6.820 1.00 83.12 130 SER A C 1
ATOM 1025 O O . SER A 1 130 ? 16.501 2.220 6.483 1.00 83.12 130 SER A O 1
ATOM 1027 N N . LEU A 1 131 ? 14.317 2.349 5.995 1.00 82.00 131 LEU A N 1
ATOM 1028 C CA . LEU A 1 131 ? 14.442 1.908 4.603 1.00 82.00 131 LEU A CA 1
ATOM 1029 C C . LEU A 1 131 ? 14.613 3.090 3.651 1.00 82.00 131 LEU A C 1
ATOM 1031 O O . LEU A 1 131 ? 15.343 2.968 2.675 1.00 82.00 131 LEU A O 1
ATOM 1035 N N . ILE A 1 132 ? 13.988 4.229 3.957 1.00 79.94 132 ILE A N 1
ATOM 1036 C CA . ILE A 1 132 ? 14.191 5.488 3.232 1.00 79.94 132 ILE A CA 1
ATOM 1037 C C . ILE A 1 132 ? 15.648 5.943 3.371 1.00 79.94 132 ILE A C 1
ATOM 1039 O O . ILE A 1 132 ? 16.274 6.272 2.372 1.00 79.94 132 ILE A O 1
ATOM 1043 N N . GLU A 1 133 ? 16.220 5.869 4.578 1.00 82.31 133 GLU A N 1
ATOM 1044 C CA . GLU A 1 133 ? 17.644 6.163 4.830 1.00 82.31 133 GLU A CA 1
ATOM 1045 C C . GLU A 1 133 ? 18.603 5.255 4.041 1.00 82.31 133 GLU A C 1
ATOM 1047 O O . GLU A 1 133 ? 19.740 5.632 3.783 1.00 82.31 133 GLU A O 1
ATOM 1052 N N . ARG A 1 134 ? 18.150 4.056 3.654 1.00 77.50 134 ARG A N 1
ATOM 1053 C CA . ARG A 1 134 ? 18.914 3.080 2.861 1.00 77.50 134 ARG A CA 1
ATOM 1054 C C . ARG A 1 134 ? 18.570 3.117 1.370 1.00 77.50 134 ARG A C 1
ATOM 1056 O O . ARG A 1 134 ? 18.983 2.213 0.652 1.00 77.50 134 ARG A O 1
ATOM 1063 N N . GLU A 1 135 ? 17.769 4.091 0.934 1.00 73.50 135 GLU A N 1
ATOM 1064 C CA . GLU A 1 135 ? 17.262 4.231 -0.442 1.00 73.50 135 GLU A CA 1
ATOM 1065 C C . GLU A 1 135 ? 16.449 3.017 -0.944 1.00 73.50 135 GLU A C 1
ATOM 1067 O O . GLU A 1 135 ? 16.256 2.813 -2.139 1.00 73.50 135 GLU A O 1
ATOM 1072 N N . GLN A 1 136 ? 15.919 2.208 -0.023 1.00 69.56 136 GLN A N 1
ATOM 1073 C CA . GLN A 1 136 ? 15.129 1.001 -0.313 1.00 69.56 136 GLN A CA 1
ATOM 1074 C C . GLN A 1 136 ? 13.616 1.269 -0.365 1.00 69.56 136 GLN A C 1
ATOM 1076 O O . GLN A 1 136 ? 12.833 0.388 -0.720 1.00 69.56 136 GLN A O 1
ATOM 1081 N N . ALA A 1 137 ? 13.186 2.474 0.009 1.00 70.94 137 ALA A N 1
ATOM 1082 C CA . ALA A 1 137 ? 11.805 2.934 -0.083 1.00 70.94 137 ALA A CA 1
ATOM 1083 C C . ALA A 1 137 ? 11.770 4.448 -0.326 1.00 70.94 137 ALA A C 1
ATOM 1085 O O . ALA A 1 137 ? 12.614 5.176 0.193 1.00 70.94 137 ALA A O 1
ATOM 1086 N N . SER A 1 138 ? 10.776 4.940 -1.068 1.00 74.94 138 SER A N 1
ATOM 1087 C CA . SER A 1 138 ? 10.578 6.383 -1.246 1.00 74.94 138 SER A CA 1
ATOM 1088 C C . SER A 1 138 ? 9.588 6.951 -0.224 1.00 74.94 138 SER A C 1
ATOM 1090 O O . SER A 1 138 ? 8.643 6.282 0.198 1.00 74.94 138 SER A O 1
ATOM 1092 N N . ASN A 1 139 ? 9.765 8.222 0.152 1.00 73.81 139 ASN A N 1
ATOM 1093 C CA . ASN A 1 139 ? 8.834 8.915 1.052 1.00 73.81 139 ASN A CA 1
ATOM 1094 C C . ASN A 1 139 ? 7.398 8.940 0.501 1.00 73.81 139 ASN A C 1
ATOM 1096 O O . ASN A 1 139 ? 6.452 8.685 1.242 1.00 73.81 139 ASN A O 1
ATOM 1100 N N . SER A 1 140 ? 7.226 9.191 -0.799 1.00 72.19 140 SER A N 1
ATOM 1101 C CA . SER A 1 140 ? 5.904 9.241 -1.440 1.00 72.19 140 SER A CA 1
ATOM 1102 C C . SER A 1 140 ? 5.176 7.896 -1.385 1.00 72.19 140 SER A C 1
ATOM 1104 O O . SER A 1 140 ? 3.980 7.847 -1.104 1.00 72.19 140 SER A O 1
ATOM 1106 N N . GLN A 1 141 ? 5.900 6.792 -1.574 1.00 71.94 141 GLN A N 1
ATOM 1107 C CA . GLN A 1 141 ? 5.363 5.439 -1.453 1.00 71.94 141 GLN A CA 1
ATOM 1108 C C . GLN A 1 141 ? 4.920 5.133 -0.016 1.00 71.94 141 GLN A C 1
ATOM 1110 O O . GLN A 1 141 ? 3.869 4.530 0.198 1.00 71.94 141 GLN A O 1
ATOM 1115 N N . VAL A 1 142 ? 5.692 5.576 0.980 1.00 80.50 142 VAL A N 1
ATOM 1116 C CA . VAL A 1 142 ? 5.380 5.385 2.404 1.00 80.50 142 VAL A CA 1
ATOM 1117 C C . VAL A 1 142 ? 4.157 6.193 2.830 1.00 80.50 142 VAL A C 1
ATOM 1119 O O . VAL A 1 142 ? 3.285 5.650 3.506 1.00 80.50 14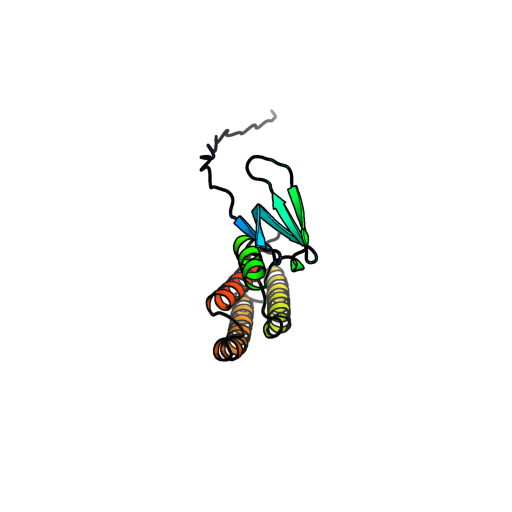2 VAL A O 1
ATOM 1122 N N . GLU A 1 143 ? 4.035 7.449 2.403 1.00 80.44 143 GLU A N 1
ATOM 1123 C CA . GLU A 1 143 ? 2.837 8.253 2.677 1.00 80.44 143 GLU A CA 1
ATOM 1124 C C . GLU A 1 143 ? 1.587 7.636 2.033 1.00 80.44 143 GLU A C 1
ATOM 1126 O O . GLU A 1 143 ? 0.560 7.494 2.699 1.00 80.44 143 GLU A O 1
ATOM 1131 N N . HIS A 1 144 ? 1.690 7.136 0.797 1.00 77.81 144 HIS A N 1
ATOM 1132 C CA . HIS A 1 144 ? 0.581 6.445 0.133 1.00 77.81 144 HIS A CA 1
ATOM 1133 C C . HIS A 1 144 ? 0.173 5.145 0.864 1.00 77.81 144 HIS A C 1
ATOM 1135 O O . HIS A 1 144 ? -1.019 4.844 1.004 1.00 77.81 144 HIS A O 1
ATOM 1141 N N . LEU A 1 145 ? 1.137 4.390 1.418 1.00 81.12 145 LEU A N 1
ATOM 1142 C CA . LEU A 1 145 ? 0.868 3.228 2.282 1.00 81.12 145 LEU A CA 1
ATOM 1143 C C . LEU A 1 145 ? 0.091 3.632 3.547 1.00 81.12 145 LEU A C 1
ATOM 1145 O O . LEU A 1 145 ? -0.886 2.972 3.913 1.00 81.12 145 LEU A O 1
ATOM 1149 N N . LEU A 1 146 ? 0.510 4.712 4.212 1.00 85.31 146 LEU A N 1
ATOM 1150 C CA . LEU A 1 146 ? -0.119 5.212 5.438 1.00 85.31 146 LEU A CA 1
ATOM 1151 C C . LEU A 1 146 ? -1.533 5.744 5.186 1.00 85.31 146 LEU A C 1
ATOM 1153 O O . LEU A 1 146 ? -2.437 5.469 5.981 1.00 85.31 146 LEU A O 1
ATOM 1157 N N . GLU A 1 147 ? -1.739 6.445 4.073 1.00 83.62 147 GLU A N 1
ATOM 1158 C CA . GLU A 1 147 ? -3.052 6.924 3.643 1.00 83.62 147 GLU A CA 1
ATOM 1159 C C . GLU A 1 147 ? -3.995 5.754 3.336 1.00 83.62 147 GLU A C 1
ATOM 1161 O O . GLU A 1 147 ? -5.145 5.735 3.783 1.00 83.62 147 GLU A O 1
ATOM 1166 N N . THR A 1 148 ? -3.493 4.725 2.649 1.00 80.69 148 THR A N 1
ATOM 1167 C CA . THR A 1 148 ? -4.270 3.512 2.365 1.00 80.69 148 THR A CA 1
ATOM 1168 C C . THR A 1 148 ? -4.696 2.808 3.657 1.00 80.69 148 THR A C 1
ATOM 1170 O O . THR A 1 148 ? -5.830 2.345 3.756 1.00 80.69 148 THR A O 1
ATOM 1173 N N . LEU A 1 149 ? -3.838 2.768 4.686 1.00 81.88 149 LEU A N 1
ATOM 1174 C CA . LEU A 1 149 ? -4.199 2.217 6.000 1.00 81.88 149 LEU A CA 1
ATOM 1175 C C . LEU A 1 149 ? -5.284 3.036 6.711 1.00 81.88 149 LEU A C 1
ATOM 1177 O O . LEU A 1 149 ? -6.179 2.440 7.313 1.00 81.88 149 LEU A O 1
ATOM 1181 N N . SER A 1 150 ? -5.251 4.372 6.610 1.00 78.62 150 SER A N 1
ATOM 1182 C CA . SER A 1 150 ? -6.338 5.228 7.113 1.00 78.62 150 SER A CA 1
ATOM 1183 C C . SER A 1 150 ? -7.667 4.878 6.444 1.00 78.62 150 SER A C 1
ATOM 1185 O O . SER A 1 150 ? -8.688 4.744 7.114 1.00 78.62 150 SER A O 1
ATOM 1187 N N . LYS A 1 151 ? -7.651 4.693 5.116 1.00 75.44 151 LYS A N 1
ATOM 1188 C CA . LYS A 1 151 ? -8.848 4.400 4.313 1.00 75.44 151 LYS A CA 1
ATOM 1189 C C . LYS A 1 151 ? -9.359 2.970 4.498 1.00 75.44 151 LYS A C 1
ATOM 1191 O O . LYS A 1 151 ? -10.569 2.765 4.523 1.00 75.44 151 LYS A O 1
ATOM 1196 N N . ALA A 1 152 ? -8.479 1.990 4.705 1.00 65.12 152 ALA A N 1
ATOM 1197 C CA . ALA A 1 152 ? -8.865 0.602 4.979 1.00 65.12 152 ALA A CA 1
ATOM 1198 C C . ALA A 1 152 ? -9.714 0.473 6.259 1.00 65.12 152 ALA A C 1
ATOM 1200 O O . ALA A 1 152 ? -10.621 -0.357 6.321 1.00 65.12 152 ALA A O 1
ATOM 1201 N N . GLY A 1 153 ? -9.476 1.340 7.250 1.00 57.28 153 GLY A N 1
ATOM 1202 C CA . GLY A 1 153 ? -10.319 1.453 8.443 1.00 57.28 153 GLY A CA 1
ATOM 1203 C C . GLY A 1 153 ? -11.684 2.117 8.205 1.00 57.28 153 GLY A C 1
ATOM 1204 O O . GLY A 1 153 ? -12.572 1.983 9.043 1.00 57.28 153 GLY A O 1
ATOM 1205 N N . LEU A 1 154 ? -11.870 2.813 7.078 1.00 52.22 154 LEU A N 1
ATOM 1206 C CA . LEU A 1 154 ? -13.077 3.576 6.732 1.00 52.22 154 LEU A CA 1
ATOM 1207 C C . LEU A 1 154 ? -13.964 2.872 5.686 1.00 52.22 154 LEU A C 1
ATOM 1209 O O . LEU A 1 154 ? -15.174 3.067 5.698 1.00 52.22 154 LEU A O 1
ATOM 1213 N N . SER A 1 155 ? -13.382 2.040 4.814 1.00 46.66 155 SER A N 1
ATOM 1214 C CA . SER A 1 155 ? -14.044 1.440 3.639 1.00 46.66 155 SER A CA 1
ATOM 1215 C C . SER A 1 155 ? -14.846 0.157 3.910 1.00 46.66 155 SER A C 1
ATOM 1217 O O . SER A 1 155 ? -15.515 -0.336 3.005 1.00 46.66 155 SER A O 1
ATOM 1219 N N . SER A 1 156 ? -14.798 -0.408 5.115 1.00 42.44 156 SER A N 1
ATOM 1220 C CA . SER A 1 156 ? -15.605 -1.580 5.493 1.00 42.44 156 SER A CA 1
ATOM 1221 C C . SER A 1 156 ? -16.873 -1.151 6.236 1.00 42.44 156 SER A C 1
ATOM 1223 O O . SER A 1 156 ? -17.114 -1.547 7.368 1.00 42.44 156 SER A O 1
ATOM 1225 N N . ALA A 1 157 ? -17.687 -0.296 5.615 1.00 37.03 157 ALA A N 1
ATOM 1226 C CA . ALA A 1 157 ? -19.050 -0.081 6.085 1.00 37.03 157 ALA A CA 1
ATOM 1227 C C . ALA A 1 157 ? -19.940 -1.202 5.516 1.00 37.03 157 ALA A C 1
ATOM 1229 O O . ALA A 1 157 ? -19.969 -1.371 4.294 1.00 37.03 157 ALA A O 1
ATOM 1230 N N . PRO A 1 158 ? -20.684 -1.965 6.336 1.00 37.81 158 PRO A N 1
ATOM 1231 C CA . PRO A 1 158 ? -21.839 -2.671 5.810 1.00 37.81 158 PRO A CA 1
ATOM 1232 C C . PRO A 1 158 ? -22.843 -1.607 5.349 1.00 37.81 158 PRO A C 1
ATOM 1234 O O . PRO A 1 158 ? -23.204 -0.716 6.122 1.00 37.81 158 PRO A O 1
ATOM 1237 N N . ASN A 1 159 ? -23.260 -1.676 4.081 1.00 37.28 159 ASN A N 1
ATOM 1238 C CA . ASN A 1 159 ? -24.459 -0.975 3.625 1.00 37.28 159 ASN A CA 1
ATOM 1239 C C . ASN A 1 159 ? -25.595 -1.356 4.582 1.00 37.28 159 ASN A C 1
ATOM 1241 O O . ASN A 1 159 ? -25.907 -2.541 4.716 1.00 37.28 159 ASN A O 1
ATOM 1245 N N . LYS A 1 160 ? -26.132 -0.359 5.287 1.00 34.59 160 LYS A N 1
ATOM 1246 C CA . LYS A 1 160 ? -27.389 -0.490 6.024 1.00 34.59 160 LYS A CA 1
ATOM 1247 C C . LYS A 1 160 ? -28.550 -0.634 5.052 1.00 34.59 160 LYS A C 1
ATOM 1249 O O . LYS A 1 160 ? -28.494 0.022 3.988 1.00 34.59 160 LYS A O 1
#

Organism: NCBI:txid2750658

Foldseek 3Di:
DDDDDDDDDDPPDPPDDPDQDFADWAQFPVRDTDRFHWADDDPQKTWTHHRPDPDIDIDGLNRGDPVSSVVSCVSNVNLDAQPQLVVLLVVLLVQLVVLLVCVVVVVDDPVVSVVSLVVSLVVSVVSVVVCVVVVSDDPVSSVSSSVVSVVSNVVPDDDD

Secondary structure (DSSP, 8-state):
---------------------PPPE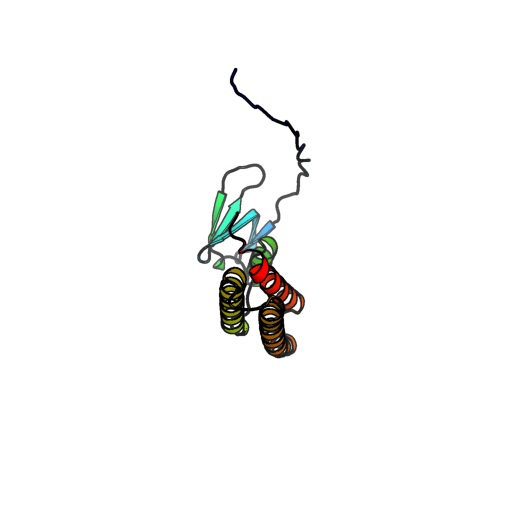EE-TTSPEEE-EEEEEETTEEEEE-TT-S-EEEEEGGGS-HHHHHHHHHHTT-----HHHHHHHHHHHHHHHHHHHHHHTTSS-HHHHHHHHHHHHHHHHHHHHHHHTTTSS-HHHHHHHHHHHHHHTTS-PPP-